Protein AF-A0A7G2K212-F1 (afdb_monomer_lite)

pLDDT: mean 85.05, std 13.13, range [56.41, 97.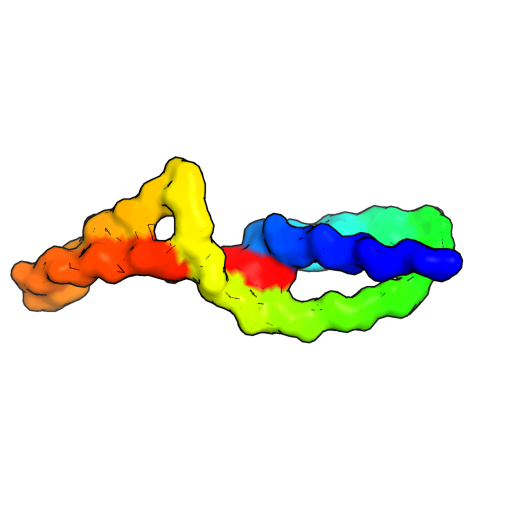0]

Structure (mmCIF, N/CA/C/O backbone):
data_AF-A0A7G2K212-F1
#
_entry.id   AF-A0A7G2K212-F1
#
loop_
_atom_site.group_PDB
_atom_site.id
_atom_site.type_symbol
_atom_site.label_atom_id
_atom_site.label_alt_id
_atom_site.label_comp_id
_atom_site.label_asym_id
_atom_site.label_entity_id
_atom_site.label_seq_id
_atom_site.pdbx_PDB_ins_code
_atom_site.Cartn_x
_atom_site.Cartn_y
_atom_site.Cartn_z
_atom_site.occupancy
_atom_site.B_iso_or_equiv
_atom_site.auth_seq_id
_atom_site.auth_comp_id
_atom_site.auth_asym_id
_atom_site.auth_atom_id
_atom_site.pdbx_PDB_model_num
ATOM 1 N N . MET A 1 1 ? 3.415 -0.236 22.643 1.00 80.88 1 MET A N 1
ATOM 2 C CA . MET A 1 1 ? 2.960 0.229 21.312 1.00 80.88 1 MET A CA 1
ATOM 3 C C . MET A 1 1 ? 3.724 -0.527 20.237 1.00 80.88 1 MET A C 1
ATOM 5 O O . MET A 1 1 ? 4.906 -0.775 20.443 1.00 80.88 1 MET A O 1
ATOM 9 N N . LYS A 1 2 ? 3.074 -0.930 19.139 1.00 91.25 2 LYS A N 1
ATOM 10 C CA . LYS A 1 2 ? 3.720 -1.616 18.005 1.00 91.25 2 LYS A CA 1
ATOM 11 C C . LYS A 1 2 ? 3.300 -0.946 16.697 1.00 91.25 2 LYS A C 1
ATOM 13 O O . LYS A 1 2 ? 2.140 -0.572 16.566 1.00 91.25 2 LYS A O 1
ATOM 18 N N . LYS A 1 3 ? 4.238 -0.807 15.759 1.00 92.75 3 LYS A N 1
ATOM 19 C CA . LYS A 1 3 ? 3.978 -0.361 14.385 1.00 92.75 3 LYS A CA 1
ATOM 20 C C . LYS A 1 3 ? 3.868 -1.600 13.498 1.00 92.75 3 LYS A C 1
ATOM 22 O O . LYS A 1 3 ? 4.735 -2.466 13.576 1.00 92.75 3 LYS A O 1
ATOM 27 N N . ILE A 1 4 ? 2.807 -1.690 12.701 1.00 94.44 4 ILE A N 1
ATOM 28 C CA . ILE A 1 4 ? 2.642 -2.736 11.688 1.00 94.44 4 ILE A CA 1
ATOM 29 C C . ILE A 1 4 ? 2.975 -2.101 10.340 1.00 94.44 4 ILE A C 1
ATOM 31 O O . ILE A 1 4 ? 2.367 -1.100 9.971 1.00 94.44 4 ILE A O 1
ATOM 35 N N . GLU A 1 5 ? 3.951 -2.664 9.634 1.00 95.25 5 GLU A N 1
ATOM 36 C CA . GLU A 1 5 ? 4.303 -2.276 8.267 1.00 95.25 5 GLU A CA 1
ATOM 37 C C . GLU A 1 5 ? 4.000 -3.450 7.340 1.00 95.25 5 GLU A C 1
ATOM 39 O O . GLU A 1 5 ? 4.377 -4.590 7.621 1.00 95.25 5 GLU A O 1
ATOM 44 N N . ALA A 1 6 ? 3.296 -3.173 6.248 1.00 95.19 6 ALA A N 1
ATOM 45 C CA . ALA A 1 6 ? 2.925 -4.164 5.254 1.00 95.19 6 ALA A CA 1
ATOM 46 C C . ALA A 1 6 ? 3.239 -3.613 3.864 1.00 95.19 6 ALA A C 1
ATOM 48 O O . ALA A 1 6 ? 2.967 -2.452 3.593 1.00 95.19 6 ALA A O 1
ATOM 49 N N . MET A 1 7 ? 3.808 -4.465 3.011 1.00 94.50 7 MET A N 1
ATOM 50 C CA . MET A 1 7 ? 4.094 -4.170 1.607 1.00 94.50 7 MET A CA 1
ATOM 51 C C . MET A 1 7 ? 3.159 -5.026 0.758 1.00 94.50 7 MET A C 1
ATOM 53 O O . MET A 1 7 ? 3.320 -6.250 0.698 1.00 94.50 7 MET A O 1
ATOM 57 N N . ILE A 1 8 ? 2.166 -4.414 0.122 1.00 94.94 8 ILE A N 1
ATOM 58 C CA . ILE A 1 8 ? 1.098 -5.119 -0.591 1.00 94.94 8 ILE A CA 1
ATOM 59 C C . ILE A 1 8 ? 1.080 -4.774 -2.083 1.00 94.94 8 ILE A C 1
ATOM 61 O O . ILE A 1 8 ? 1.811 -3.920 -2.586 1.00 94.94 8 ILE A O 1
ATOM 65 N N . LYS A 1 9 ? 0.271 -5.516 -2.847 1.00 93.44 9 LYS A N 1
ATOM 66 C CA . LYS A 1 9 ? 0.002 -5.169 -4.247 1.00 93.44 9 LYS A CA 1
ATOM 67 C C . LYS A 1 9 ? -0.921 -3.940 -4.274 1.00 93.44 9 LYS A C 1
ATOM 69 O O . LYS A 1 9 ? -1.896 -3.956 -3.527 1.00 93.44 9 LYS A O 1
ATOM 74 N N . PRO A 1 10 ? -0.701 -2.951 -5.160 1.00 95.00 10 PRO A N 1
ATOM 75 C CA . PRO A 1 10 ? -1.483 -1.709 -5.169 1.00 95.00 10 PRO A CA 1
ATOM 76 C C . PRO A 1 10 ? -3.003 -1.915 -5.208 1.00 95.00 10 PRO A C 1
ATOM 78 O O . PRO A 1 10 ? -3.733 -1.292 -4.449 1.00 95.00 10 PRO A O 1
ATOM 81 N N . PHE A 1 11 ? -3.486 -2.870 -6.008 1.00 95.25 11 PHE A N 1
ATOM 82 C CA . PHE A 1 11 ? -4.923 -3.152 -6.136 1.00 95.25 11 PHE A CA 1
ATOM 83 C C . PHE A 1 11 ? -5.580 -3.757 -4.883 1.00 95.25 11 PHE A C 1
ATOM 85 O O . PHE A 1 11 ? -6.791 -3.924 -4.864 1.00 95.25 11 PHE A O 1
ATOM 92 N N . LYS A 1 12 ? -4.803 -4.137 -3.859 1.00 96.56 12 LYS A N 1
ATOM 93 C CA . LYS A 1 12 ? -5.322 -4.664 -2.587 1.00 96.56 12 LYS A CA 1
ATOM 94 C C . LYS A 1 12 ? -5.521 -3.593 -1.519 1.00 96.56 12 LYS A C 1
ATOM 96 O O . LYS A 1 12 ? -5.979 -3.923 -0.431 1.00 96.56 12 LYS A O 1
ATOM 101 N N . LEU A 1 13 ? -5.163 -2.343 -1.804 1.00 96.12 13 LEU A N 1
ATOM 102 C CA . LEU A 1 13 ? -5.215 -1.266 -0.824 1.00 96.12 13 LEU A CA 1
ATOM 103 C C . LEU A 1 13 ? -6.625 -1.043 -0.264 1.00 96.12 13 LEU A C 1
ATOM 105 O O . LEU A 1 13 ? -6.771 -0.932 0.951 1.00 96.12 13 LEU A O 1
ATOM 109 N N . ASP A 1 14 ? -7.647 -1.023 -1.121 1.00 96.12 14 ASP A N 1
ATOM 110 C CA . ASP A 1 14 ? -9.028 -0.820 -0.675 1.00 96.12 14 ASP A CA 1
ATOM 111 C C . ASP A 1 14 ? -9.531 -1.974 0.196 1.00 96.12 14 ASP A C 1
ATOM 113 O O . ASP A 1 14 ? -10.002 -1.714 1.302 1.00 96.12 14 ASP A O 1
ATOM 117 N N . ASP A 1 15 ? -9.315 -3.229 -0.222 1.00 97.00 15 ASP A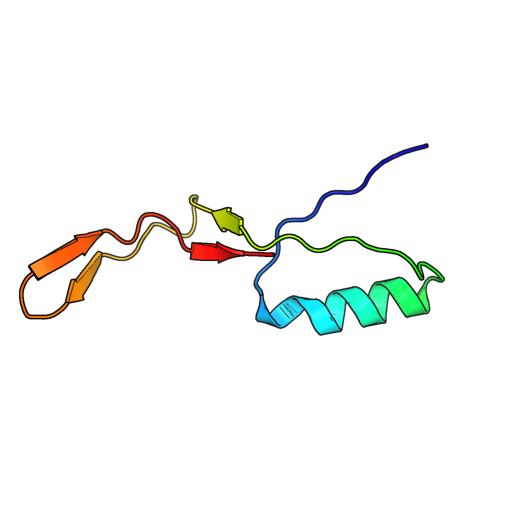 N 1
ATOM 118 C CA . ASP A 1 15 ? -9.659 -4.417 0.575 1.00 97.00 15 ASP A CA 1
ATOM 119 C C . ASP A 1 15 ? -9.020 -4.369 1.978 1.00 97.00 15 ASP A C 1
ATOM 121 O O . ASP A 1 15 ? -9.649 -4.711 2.982 1.00 97.00 15 ASP A O 1
ATOM 125 N N . VAL A 1 16 ? -7.747 -3.955 2.061 1.00 96.19 16 VAL A N 1
ATOM 126 C CA . VAL A 1 16 ? -7.016 -3.845 3.334 1.00 96.19 16 VAL A CA 1
ATOM 127 C C . VAL A 1 16 ? -7.576 -2.710 4.187 1.00 96.19 16 VAL A C 1
ATOM 129 O O . VAL A 1 16 ? -7.785 -2.903 5.382 1.00 96.19 16 VAL A O 1
ATOM 132 N N . ARG A 1 17 ? -7.840 -1.543 3.594 1.00 95.50 17 ARG A N 1
ATOM 133 C CA . ARG A 1 17 ? -8.410 -0.385 4.296 1.00 95.50 17 ARG A CA 1
ATOM 134 C C . ARG A 1 17 ? -9.787 -0.704 4.881 1.00 95.50 17 ARG A C 1
ATOM 136 O O . ARG A 1 17 ? -10.033 -0.367 6.035 1.00 95.50 17 ARG A O 1
ATOM 143 N N . GLU A 1 18 ? -10.657 -1.350 4.108 1.00 96.75 18 GLU A N 1
ATOM 144 C CA . GLU A 1 18 ? -11.995 -1.761 4.551 1.00 96.75 18 GLU A CA 1
ATOM 145 C C . GLU A 1 18 ? -11.903 -2.771 5.701 1.00 96.75 18 GLU A C 1
ATOM 147 O O . GLU A 1 18 ? -12.437 -2.528 6.780 1.00 96.75 18 GLU A O 1
ATOM 152 N N . SER A 1 19 ? -11.084 -3.814 5.537 1.00 96.75 19 SER A N 1
ATOM 153 C CA . SER A 1 19 ? -10.879 -4.835 6.575 1.00 96.75 19 SER A CA 1
ATOM 154 C C . SER A 1 19 ? -10.321 -4.260 7.885 1.00 96.75 19 SER A C 1
ATOM 156 O O . SER A 1 19 ? -10.686 -4.713 8.968 1.00 96.75 19 SER A O 1
ATOM 158 N N . LEU A 1 20 ? -9.415 -3.275 7.808 1.00 96.06 20 LEU A N 1
ATOM 159 C CA . LEU A 1 20 ? -8.879 -2.585 8.987 1.00 96.06 20 LEU A CA 1
ATOM 160 C C . LEU A 1 20 ? -9.943 -1.704 9.658 1.00 96.06 20 LEU A C 1
ATOM 162 O O . LEU A 1 20 ? -10.019 -1.666 10.887 1.00 96.06 20 LEU A O 1
ATOM 166 N N . SER A 1 21 ? -10.786 -1.040 8.866 1.00 95.88 21 SER A N 1
ATOM 167 C CA . SER A 1 21 ? -11.894 -0.228 9.370 1.00 95.88 21 SER A CA 1
ATOM 168 C C . SER A 1 21 ? -12.919 -1.078 10.128 1.00 95.88 21 SER A C 1
ATOM 170 O O . SER A 1 21 ? -13.344 -0.683 11.214 1.00 95.88 21 SER A O 1
ATOM 172 N N . ASP A 1 22 ? -13.258 -2.265 9.618 1.00 96.81 22 ASP A N 1
ATOM 173 C CA . ASP A 1 22 ? -14.230 -3.182 10.236 1.00 96.81 22 ASP A CA 1
ATOM 174 C C . ASP A 1 22 ? -13.798 -3.677 11.622 1.00 96.81 22 ASP A C 1
ATOM 176 O O . ASP A 1 22 ? -14.631 -3.924 12.496 1.00 96.81 22 ASP A O 1
ATOM 180 N N . ILE A 1 23 ? -12.487 -3.779 11.859 1.00 96.50 23 ILE A N 1
ATOM 181 C CA . ILE A 1 23 ? -11.922 -4.147 13.166 1.00 96.50 23 ILE A CA 1
ATOM 182 C C . ILE A 1 23 ? -11.614 -2.930 14.057 1.00 96.50 23 ILE A C 1
ATOM 184 O O . ILE A 1 23 ? -10.990 -3.076 15.108 1.00 96.50 23 ILE A O 1
ATOM 188 N N . GLY A 1 24 ? -12.044 -1.730 13.655 1.00 95.56 24 GLY A N 1
ATOM 189 C CA . GLY A 1 24 ? -11.927 -0.497 14.438 1.00 95.56 24 GLY A CA 1
ATOM 190 C C . GLY A 1 24 ? -10.601 0.257 14.285 1.00 95.56 24 GLY A C 1
ATOM 191 O O . GLY A 1 24 ? -10.309 1.138 15.096 1.00 95.56 24 GLY A O 1
ATOM 192 N N . ILE A 1 25 ? -9.788 -0.053 13.269 1.00 94.44 25 ILE A N 1
ATOM 193 C CA . ILE A 1 25 ? -8.550 0.675 12.958 1.00 94.44 25 ILE A CA 1
ATOM 194 C C . ILE A 1 25 ? -8.853 1.737 11.897 1.00 94.44 25 ILE A C 1
ATOM 196 O O . ILE A 1 25 ? -8.966 1.445 10.711 1.00 94.44 25 ILE A O 1
ATOM 200 N N . SER A 1 26 ? -8.956 2.994 12.327 1.00 88.31 26 SER A N 1
ATOM 201 C CA . SER A 1 26 ? -9.332 4.129 11.469 1.00 88.31 26 SER A CA 1
ATOM 202 C C . SER A 1 26 ? -8.151 4.919 10.890 1.00 88.31 26 SER A C 1
ATOM 204 O O . SER A 1 26 ? -8.349 5.770 10.026 1.00 88.31 26 SER A O 1
ATOM 206 N N . GLY A 1 27 ? -6.924 4.665 11.358 1.00 91.69 27 GLY A N 1
ATOM 207 C CA . GLY A 1 27 ? -5.725 5.394 10.943 1.00 91.69 27 GLY A CA 1
ATOM 208 C C . GLY A 1 27 ? -4.681 4.495 10.288 1.00 91.69 27 GLY A C 1
ATOM 209 O O . GLY A 1 27 ? -4.265 3.495 10.869 1.00 91.69 27 GLY A O 1
ATOM 210 N N . MET A 1 28 ? -4.204 4.892 9.108 1.00 94.62 28 MET A N 1
ATOM 211 C CA . MET A 1 28 ? -3.043 4.296 8.445 1.00 94.62 28 MET A CA 1
ATOM 212 C C . MET A 1 28 ? -2.281 5.353 7.637 1.00 94.62 28 MET A C 1
ATOM 214 O O . MET A 1 28 ? -2.813 6.416 7.322 1.00 94.62 28 MET A O 1
ATOM 218 N N . THR A 1 29 ? -1.030 5.061 7.294 1.00 96.31 29 THR A N 1
ATOM 219 C CA . THR A 1 29 ? -0.219 5.878 6.383 1.00 96.31 29 THR A CA 1
ATOM 220 C C . THR A 1 29 ? 0.196 5.006 5.212 1.00 96.31 29 THR A C 1
ATOM 222 O O . THR A 1 29 ? 0.584 3.859 5.419 1.00 96.31 29 THR A O 1
ATOM 225 N N . ILE A 1 30 ? 0.093 5.548 4.002 1.00 96.19 30 ILE A N 1
ATOM 226 C CA . ILE A 1 30 ? 0.393 4.843 2.756 1.00 96.19 30 ILE A CA 1
ATOM 227 C C . ILE A 1 30 ? 1.588 5.531 2.107 1.00 96.19 30 ILE A C 1
ATOM 229 O O . ILE A 1 30 ? 1.630 6.760 2.043 1.00 96.19 30 ILE A O 1
ATOM 233 N N . THR A 1 31 ? 2.534 4.738 1.611 1.00 96.75 31 THR A N 1
ATOM 234 C CA . THR A 1 31 ? 3.708 5.232 0.892 1.00 96.75 31 THR A CA 1
ATOM 235 C C . THR A 1 31 ? 3.891 4.396 -0.362 1.00 96.75 31 THR A C 1
ATOM 237 O O . THR A 1 31 ? 3.991 3.176 -0.285 1.00 96.75 31 THR A O 1
ATOM 240 N N . GLU A 1 32 ? 3.970 5.041 -1.521 1.00 94.88 32 GLU A N 1
ATOM 241 C CA . GLU A 1 32 ? 4.279 4.338 -2.763 1.00 94.88 32 GLU A CA 1
ATOM 242 C C . GLU A 1 32 ? 5.740 3.897 -2.775 1.00 94.88 32 GLU A C 1
ATOM 244 O O . GLU A 1 32 ? 6.656 4.696 -2.560 1.00 94.88 32 GLU A O 1
ATOM 249 N N . VAL A 1 33 ? 5.968 2.615 -3.044 1.00 93.69 33 VAL A N 1
ATOM 250 C CA . VAL A 1 33 ? 7.308 2.033 -3.059 1.00 93.69 33 VAL A CA 1
ATOM 251 C C . VAL A 1 33 ? 7.478 1.082 -4.234 1.00 93.69 33 VAL A C 1
ATOM 253 O O . VAL A 1 33 ? 6.534 0.621 -4.877 1.00 93.69 33 VAL A O 1
ATOM 256 N N . ARG A 1 34 ? 8.733 0.788 -4.547 1.00 89.81 34 ARG A N 1
ATOM 257 C CA . ARG A 1 34 ? 9.123 -0.148 -5.595 1.00 89.81 34 ARG A CA 1
ATOM 258 C C . ARG A 1 34 ? 9.882 -1.296 -4.943 1.00 89.81 34 ARG A C 1
ATOM 260 O O . ARG A 1 34 ? 10.841 -1.061 -4.217 1.00 89.81 34 ARG A O 1
ATOM 267 N N . GLY A 1 35 ? 9.425 -2.527 -5.158 1.00 86.25 35 GLY A N 1
ATOM 268 C CA . GLY A 1 35 ? 9.972 -3.721 -4.514 1.00 86.25 35 GLY A CA 1
ATOM 269 C C . GLY A 1 35 ? 10.520 -4.731 -5.515 1.00 86.25 35 GLY A C 1
ATOM 270 O O . GLY A 1 35 ? 9.932 -4.946 -6.574 1.00 86.25 35 GLY A O 1
ATOM 271 N N . PHE A 1 36 ? 11.613 -5.392 -5.143 1.00 82.19 36 PHE A N 1
ATOM 272 C CA . PHE A 1 36 ? 12.206 -6.521 -5.861 1.00 82.19 36 PHE A CA 1
ATOM 273 C C . PHE A 1 36 ? 12.205 -7.764 -4.966 1.00 82.19 36 PHE A C 1
ATOM 275 O O . PHE A 1 36 ? 12.288 -7.652 -3.743 1.00 82.19 36 PHE A O 1
ATOM 282 N N . GLY A 1 37 ? 12.105 -8.964 -5.542 1.00 79.31 37 GLY A N 1
ATOM 283 C CA . GLY A 1 37 ? 12.129 -10.197 -4.756 1.00 79.31 37 GLY A CA 1
ATOM 284 C C . GLY A 1 37 ? 11.815 -11.448 -5.570 1.00 79.31 37 GLY A C 1
ATOM 285 O O . GLY A 1 37 ? 12.124 -11.536 -6.753 1.00 79.31 37 GLY A O 1
ATOM 286 N N . ARG A 1 38 ? 11.161 -12.435 -4.939 1.00 69.69 38 ARG A N 1
ATOM 287 C CA . ARG A 1 38 ? 10.840 -13.736 -5.573 1.00 69.69 38 ARG A CA 1
ATOM 288 C C . ARG A 1 38 ? 9.923 -13.622 -6.788 1.00 69.69 38 ARG A C 1
ATOM 290 O O . ARG A 1 38 ? 9.907 -14.529 -7.614 1.00 69.69 38 ARG A O 1
ATOM 297 N N . GLN A 1 39 ? 9.190 -12.518 -6.909 1.00 65.94 39 GLN A N 1
ATOM 298 C CA . GLN A 1 39 ? 8.386 -12.177 -8.079 1.00 65.94 39 GLN A CA 1
ATOM 299 C C . GLN A 1 39 ? 9.288 -11.690 -9.232 1.00 65.94 39 GLN A C 1
ATOM 301 O O . GLN A 1 39 ? 8.996 -10.639 -9.783 1.00 65.94 39 GLN A O 1
ATOM 306 N N . LYS A 1 40 ? 10.399 -12.413 -9.486 1.00 61.28 40 LYS A N 1
ATOM 307 C CA . LYS A 1 40 ? 11.527 -12.110 -10.388 1.00 61.28 40 LYS A CA 1
ATOM 308 C C . LYS A 1 40 ? 11.172 -11.037 -11.416 1.00 61.28 40 LYS A C 1
ATOM 310 O O . LYS A 1 40 ? 10.21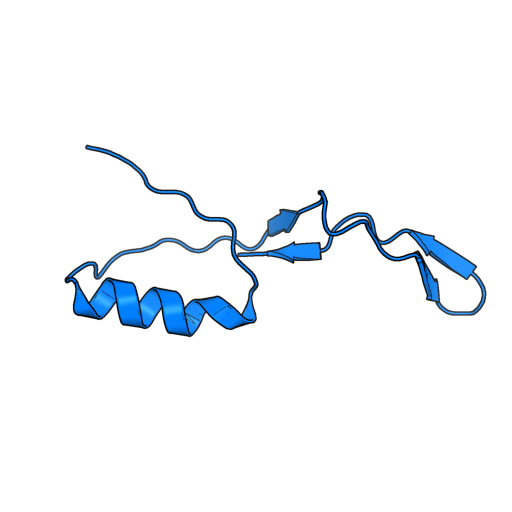5 -11.229 -12.160 1.00 61.28 40 LYS A O 1
ATOM 315 N N . GLY A 1 41 ? 11.955 -9.957 -11.452 1.00 58.34 41 GLY A N 1
ATOM 316 C CA . GLY A 1 41 ? 11.826 -8.922 -12.475 1.00 58.34 41 GLY A CA 1
ATOM 317 C C . GLY A 1 41 ? 11.669 -9.556 -13.854 1.00 58.34 41 GLY A C 1
ATOM 318 O O . GLY A 1 41 ? 12.407 -10.480 -14.203 1.00 58.34 41 GLY A O 1
ATOM 319 N N . HIS A 1 42 ? 10.641 -9.145 -14.587 1.00 62.12 42 HIS A N 1
ATOM 320 C CA . HIS A 1 42 ? 10.434 -9.625 -15.944 1.00 62.12 42 HIS A CA 1
ATOM 321 C C . HIS A 1 42 ? 11.245 -8.734 -16.886 1.00 62.12 42 HIS A C 1
ATOM 323 O O . HIS A 1 42 ? 11.262 -7.512 -16.735 1.00 62.12 42 HIS A O 1
ATOM 329 N N . THR A 1 43 ? 11.941 -9.347 -17.840 1.00 61.69 43 THR A N 1
ATOM 330 C CA . THR A 1 43 ? 12.548 -8.606 -18.943 1.00 61.69 43 THR A CA 1
ATOM 331 C C . THR A 1 43 ? 11.423 -8.166 -19.871 1.00 61.69 43 THR A C 1
ATOM 333 O O . THR A 1 43 ? 10.761 -9.007 -20.480 1.00 61.69 43 THR A O 1
ATOM 336 N N . GLU A 1 44 ? 11.169 -6.865 -19.953 1.00 65.44 44 GLU A N 1
ATOM 337 C CA . GLU A 1 44 ? 10.236 -6.300 -20.923 1.00 65.44 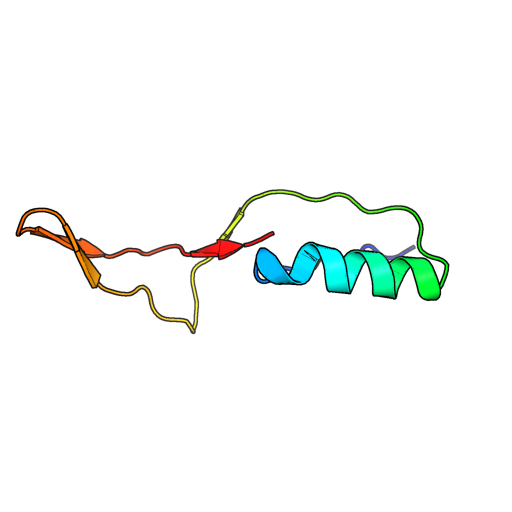44 GLU A CA 1
ATOM 338 C C . GLU A 1 44 ? 11.006 -5.847 -22.163 1.00 65.44 44 GLU A C 1
ATOM 340 O O . GLU A 1 44 ? 12.016 -5.149 -22.081 1.00 65.44 44 GLU A O 1
ATOM 345 N N . LEU A 1 45 ? 10.520 -6.241 -23.337 1.00 56.41 45 LEU A N 1
ATOM 346 C CA . LEU A 1 45 ? 11.012 -5.731 -24.611 1.00 56.41 45 LEU A CA 1
ATOM 347 C C . LEU A 1 45 ? 10.333 -4.390 -24.888 1.00 56.41 45 LEU A C 1
ATOM 349 O O . LEU A 1 45 ? 9.158 -4.341 -25.250 1.00 56.41 45 LEU A O 1
ATOM 353 N N . TYR A 1 46 ? 11.079 -3.296 -24.747 1.00 71.31 46 TYR A N 1
ATOM 354 C CA . TYR A 1 46 ? 10.604 -1.960 -25.092 1.00 71.31 46 TYR A CA 1
ATOM 355 C C . TYR A 1 46 ? 11.382 -1.432 -26.296 1.00 71.31 46 TYR A C 1
ATOM 357 O O . TYR A 1 46 ? 12.600 -1.270 -26.254 1.00 71.31 46 TYR A O 1
ATOM 365 N N . ARG A 1 47 ? 10.670 -1.174 -27.402 1.00 77.81 47 ARG A N 1
ATOM 366 C CA . ARG A 1 47 ? 11.239 -0.670 -28.670 1.00 77.81 47 ARG A CA 1
ATOM 367 C C . ARG A 1 47 ? 12.425 -1.492 -29.210 1.00 77.81 47 ARG A C 1
ATOM 369 O O . ARG A 1 47 ? 13.345 -0.935 -29.798 1.00 77.81 47 ARG A O 1
ATOM 3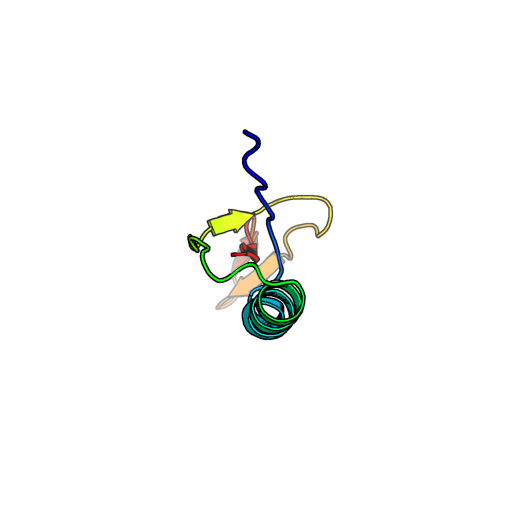76 N N . GLY A 1 48 ? 12.396 -2.812 -29.030 1.00 76.69 48 GLY A N 1
ATOM 377 C CA . GLY A 1 48 ? 13.444 -3.710 -29.531 1.00 76.69 48 GLY A CA 1
ATOM 378 C C . GLY A 1 48 ? 14.687 -3.815 -28.641 1.00 76.69 48 GLY A C 1
ATOM 379 O O . GLY A 1 48 ? 15.615 -4.523 -29.014 1.00 76.69 48 GLY A O 1
ATOM 380 N N . ALA A 1 49 ? 14.700 -3.166 -27.472 1.00 67.25 49 ALA A N 1
ATOM 381 C CA . ALA A 1 49 ? 15.705 -3.379 -26.435 1.00 67.25 49 ALA A CA 1
ATOM 382 C C . ALA A 1 49 ? 15.086 -4.118 -25.238 1.00 67.25 49 ALA A C 1
ATOM 384 O O . ALA A 1 49 ? 13.955 -3.838 -24.835 1.00 67.25 49 ALA A O 1
ATOM 385 N N . GLU A 1 50 ? 15.829 -5.073 -24.684 1.00 69.56 50 GLU A N 1
ATOM 386 C CA . GLU A 1 50 ? 15.475 -5.755 -23.440 1.00 69.56 50 GLU A CA 1
ATOM 387 C C . GLU A 1 50 ? 15.756 -4.834 -22.248 1.00 69.56 50 GLU A C 1
ATOM 389 O O . GLU A 1 50 ? 16.900 -4.457 -21.994 1.00 69.56 50 GLU A O 1
ATOM 394 N N . TYR A 1 51 ? 14.710 -4.476 -21.507 1.00 59.44 51 TYR A N 1
ATOM 395 C CA . TYR A 1 51 ? 14.816 -3.761 -20.243 1.00 59.44 51 TYR A CA 1
ATOM 396 C C . TYR A 1 51 ? 14.496 -4.719 -19.103 1.00 59.44 51 TYR A C 1
ATOM 398 O O . TYR A 1 51 ? 13.407 -5.288 -19.024 1.00 59.44 51 TYR A O 1
ATOM 406 N N . MET A 1 52 ? 15.452 -4.893 -18.194 1.00 64.25 52 MET A N 1
ATOM 407 C CA . MET A 1 52 ? 15.224 -5.638 -16.963 1.00 64.25 52 MET A CA 1
ATOM 408 C C . MET A 1 52 ? 14.414 -4.753 -16.014 1.00 64.25 52 MET A C 1
ATOM 410 O O . MET A 1 52 ? 14.904 -3.730 -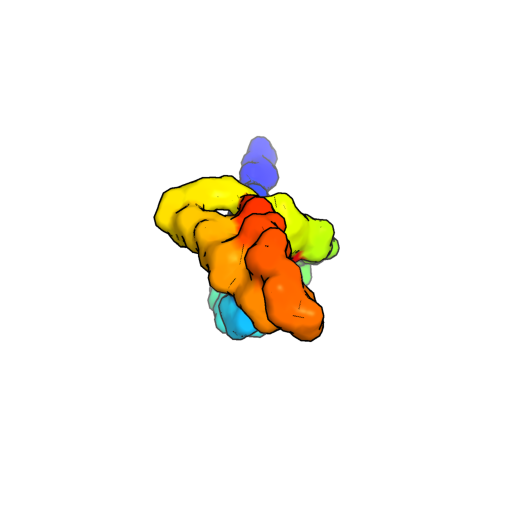15.532 1.00 64.25 52 MET A O 1
ATOM 414 N N . VAL A 1 53 ? 13.147 -5.100 -15.779 1.00 66.62 53 VAL A N 1
ATOM 415 C CA . VAL A 1 53 ? 12.327 -4.391 -14.793 1.00 66.62 53 VAL A CA 1
ATOM 416 C C . VAL A 1 53 ? 12.637 -4.974 -13.421 1.00 66.62 53 VAL A C 1
ATOM 418 O O . VAL A 1 53 ? 11.990 -5.913 -12.960 1.00 66.62 53 VAL A O 1
ATOM 421 N N . ASP A 1 54 ? 13.649 -4.410 -12.764 1.00 71.81 54 ASP A N 1
ATOM 422 C CA . ASP A 1 54 ? 14.104 -4.872 -11.449 1.00 71.81 54 ASP A CA 1
ATOM 423 C C . ASP A 1 54 ? 13.120 -4.553 -10.323 1.00 71.81 54 ASP A C 1
ATOM 425 O O . ASP A 1 54 ? 13.212 -5.137 -9.254 1.00 71.81 54 ASP A O 1
ATOM 429 N N . PHE A 1 55 ? 12.150 -3.656 -10.511 1.00 77.25 55 PHE A N 1
ATOM 430 C CA . PHE A 1 55 ? 11.241 -3.295 -9.427 1.00 77.25 55 PHE A CA 1
ATOM 431 C C . PHE A 1 55 ? 9.784 -3.226 -9.855 1.00 77.25 55 PHE A C 1
ATOM 433 O O . PHE A 1 55 ? 9.430 -2.578 -10.837 1.00 77.25 55 PHE A O 1
ATOM 440 N N . LEU A 1 56 ? 8.923 -3.832 -9.039 1.00 84.31 56 LEU A N 1
ATOM 441 C CA . LEU A 1 56 ? 7.477 -3.797 -9.204 1.00 84.31 56 LEU A CA 1
ATOM 442 C C . LEU A 1 56 ? 6.848 -2.776 -8.245 1.00 84.31 56 LEU A C 1
ATOM 444 O O . LEU A 1 56 ? 7.271 -2.703 -7.086 1.00 84.31 56 LEU A O 1
ATOM 448 N N . PRO A 1 57 ? 5.812 -2.034 -8.677 1.00 89.25 57 PRO A N 1
ATOM 449 C CA . PRO A 1 57 ? 5.051 -1.153 -7.796 1.00 89.25 57 PRO A CA 1
ATOM 450 C C . PRO A 1 57 ? 4.414 -1.914 -6.625 1.00 89.25 57 PRO A C 1
ATOM 452 O O . PRO A 1 57 ? 3.819 -2.985 -6.806 1.00 89.25 57 PRO A O 1
ATOM 455 N N . LYS A 1 58 ? 4.540 -1.345 -5.427 1.00 92.81 58 LYS A N 1
ATOM 456 C CA . LYS A 1 58 ? 3.945 -1.787 -4.159 1.00 92.81 58 LYS A CA 1
ATOM 457 C C . LYS A 1 58 ? 3.448 -0.557 -3.389 1.00 92.81 58 LYS A C 1
ATOM 459 O O . LYS A 1 58 ? 3.824 0.570 -3.713 1.00 92.81 58 LYS A O 1
ATOM 464 N N . VAL A 1 59 ? 2.618 -0.798 -2.382 1.00 89.81 59 VAL A N 1
ATOM 465 C CA . VAL A 1 59 ? 2.136 0.198 -1.410 1.00 89.81 59 VAL A CA 1
ATOM 466 C C . VAL A 1 59 ? 2.143 -0.381 -0.006 1.00 89.81 59 VAL A C 1
ATOM 468 O O . VAL A 1 59 ? 2.202 -1.634 0.089 1.00 89.81 59 VAL A O 1
#

Secondary structure (DSSP, 8-state):
---------GGGHHHHHHHHHHTT--------EEE-SSS---EEEETTEEEE---EEE-

Sequence (59 aa):
MKKIEAMIKPFKLDDVRESLSDIGISGMTITEVRGFGRQKGHTELYRGAEYMVDFLPKV

Foldseek 3Di:
DDDDDDKAAPVCVVVVQVVCVVVPNNDDDDDKDWDADPVAFDFDQDPNDTDGRRTDIID

Radius of gyration: 15.82 Å; chains: 1; bounding box: 30×20×51 Å

Organism: NCBI:txid456482

InterPro domains:
  IPR002187 Nitrogen regulatory protein PII [PF00543] (1-59)
  IPR002187 Nitrogen regulatory protein PII [PR00340] (2-17)
  IPR002187 Nitrogen regulatory protein PII [PR00340] (23-41)
  IPR002187 Nitrogen regulatory protein PII [PR00340] (52-59)
  IPR002187 Nitrogen regulatory protein PII [PS51343] (1-59)
  IPR002187 Nitrogen regulatory protein PII [PTHR30115] (2-59)
  IPR002187 Nitrogen regulatory protein PII [SM00938] (4-59)
  IPR002332 Nitrogen regulatory protein P-II, urydylation site [PS00496] (46-51)
  IPR011322 Nitrogen regulatory PII-like, alpha/beta [SSF54913] (1-59)
  IPR015867 Nitrogen regulatory protein PII/ATP phosphoribosyltransferase, C-terminal [G3DSA:3.30.70.120] (1-59)